Protein AF-A0A9E4MDG0-F1 (afdb_monomer_lite)

Radius of gyration: 33.13 Å; chains: 1; bounding box: 68×53×108 Å

Sequence (146 aa):
MAKIRLQDLAKRMNVPEQDLLFKFRSIGVRVEGEDSMIDTDIIKALLEGKKIAGPQREVILRDRAAPPAAPRRRPISSLRPPTGPMRPNRRRQVVHKHTIRTLTPTETKPKPPTPEEIAAKEIAAEEAARAASTPTTAPTPQSRDA

pLDDT: mean 70.69, std 11.67, range [46.62, 92.62]

Structure (mmCIF, N/CA/C/O backbone):
data_AF-A0A9E4MDG0-F1
#
_entry.id   AF-A0A9E4MDG0-F1
#
loop_
_atom_site.group_PDB
_atom_site.id
_atom_site.type_symbol
_atom_site.label_atom_id
_atom_site.label_alt_id
_atom_site.label_comp_id
_atom_site.label_asym_id
_atom_site.label_entity_id
_atom_site.label_seq_id
_atom_site.pdbx_PDB_ins_code
_atom_site.Cartn_x
_atom_site.Cartn_y
_atom_site.Cartn_z
_atom_site.occupancy
_atom_site.B_iso_or_equiv
_atom_site.auth_seq_id
_atom_site.auth_comp_id
_atom_site.auth_asym_id
_atom_site.auth_atom_id
_atom_site.pdbx_PDB_model_num
ATOM 1 N N . MET A 1 1 ? 8.940 -12.612 15.506 1.00 67.62 1 MET A N 1
ATOM 2 C CA . MET A 1 1 ? 8.244 -12.212 14.265 1.00 67.62 1 MET A CA 1
ATOM 3 C C . MET A 1 1 ? 9.302 -11.925 13.217 1.00 67.62 1 MET A C 1
ATOM 5 O O . MET A 1 1 ? 10.145 -11.069 13.457 1.00 67.62 1 MET A O 1
ATOM 9 N N . ALA A 1 2 ? 9.343 -12.701 12.134 1.00 82.94 2 ALA A N 1
ATOM 10 C CA . ALA A 1 2 ? 10.297 -12.460 11.054 1.00 82.94 2 ALA A CA 1
ATOM 11 C C . ALA A 1 2 ? 9.786 -11.309 10.175 1.00 82.94 2 ALA A C 1
ATOM 13 O O . ALA A 1 2 ? 8.594 -11.271 9.859 1.00 82.94 2 ALA A O 1
ATOM 14 N N . LYS A 1 3 ? 10.679 -10.391 9.802 1.00 87.00 3 LYS A N 1
ATOM 15 C CA . LYS A 1 3 ? 10.411 -9.273 8.891 1.00 87.00 3 LYS A CA 1
ATOM 16 C C . LYS A 1 3 ? 11.162 -9.513 7.590 1.00 87.00 3 LYS A C 1
ATOM 18 O O . LYS A 1 3 ? 12.319 -9.923 7.632 1.00 87.00 3 LYS A O 1
ATOM 23 N N . ILE A 1 4 ? 10.505 -9.294 6.459 1.00 88.88 4 ILE A N 1
ATOM 24 C CA . ILE A 1 4 ? 11.078 -9.475 5.121 1.00 88.88 4 ILE A CA 1
ATOM 25 C C . ILE A 1 4 ? 10.975 -8.139 4.387 1.00 88.88 4 ILE A C 1
ATOM 27 O O . ILE A 1 4 ? 9.977 -7.429 4.536 1.00 88.88 4 ILE A O 1
ATOM 31 N N . ARG A 1 5 ? 12.006 -7.783 3.615 1.00 90.31 5 ARG A N 1
ATOM 32 C CA . ARG A 1 5 ? 11.970 -6.596 2.755 1.00 90.31 5 ARG A CA 1
ATOM 33 C C . ARG A 1 5 ? 10.991 -6.805 1.607 1.00 90.31 5 ARG A C 1
ATOM 35 O O . ARG A 1 5 ? 10.920 -7.899 1.041 1.00 90.31 5 ARG A O 1
ATOM 42 N N . LEU A 1 6 ? 10.283 -5.749 1.222 1.00 88.50 6 LEU A N 1
ATOM 43 C CA . LEU A 1 6 ? 9.362 -5.788 0.088 1.00 88.50 6 LEU A CA 1
ATOM 44 C C . LEU A 1 6 ? 10.061 -6.223 -1.215 1.00 88.50 6 LEU A C 1
ATOM 46 O O . LEU A 1 6 ? 9.532 -7.078 -1.923 1.00 88.50 6 LEU A O 1
ATOM 50 N N . GLN A 1 7 ? 11.276 -5.729 -1.471 1.00 90.31 7 GLN A N 1
ATOM 51 C CA . GLN A 1 7 ? 12.100 -6.120 -2.624 1.00 90.31 7 GLN A CA 1
ATOM 52 C C . GLN A 1 7 ? 12.388 -7.628 -2.685 1.00 90.31 7 GLN A C 1
ATOM 54 O O . GLN A 1 7 ? 12.287 -8.247 -3.746 1.00 90.31 7 GLN A O 1
ATOM 59 N N . ASP A 1 8 ? 12.735 -8.244 -1.553 1.00 91.00 8 ASP A N 1
ATOM 60 C CA . ASP A 1 8 ? 13.047 -9.677 -1.502 1.00 91.00 8 ASP A CA 1
ATOM 61 C C . ASP A 1 8 ? 11.790 -10.519 -1.744 1.00 91.00 8 ASP A C 1
ATOM 63 O O . ASP A 1 8 ? 11.836 -11.561 -2.404 1.00 91.00 8 ASP A O 1
ATOM 67 N N . LEU A 1 9 ? 10.642 -10.041 -1.258 1.00 88.38 9 LEU A N 1
ATOM 68 C CA . LEU A 1 9 ? 9.347 -10.656 -1.521 1.00 88.38 9 LEU A CA 1
ATOM 69 C C . LEU A 1 9 ? 8.955 -10.536 -3.001 1.00 88.38 9 LEU A C 1
ATOM 71 O O . LEU A 1 9 ? 8.520 -11.525 -3.591 1.00 88.38 9 LEU A O 1
ATOM 75 N N . ALA A 1 10 ? 9.155 -9.362 -3.607 1.00 90.44 10 ALA A N 1
ATOM 76 C CA . ALA A 1 10 ? 8.900 -9.110 -5.024 1.00 90.44 10 ALA A CA 1
ATOM 77 C C . ALA A 1 10 ? 9.711 -10.064 -5.911 1.00 90.44 10 ALA A C 1
ATOM 79 O O . ALA A 1 10 ? 9.144 -10.753 -6.761 1.00 90.44 10 ALA A O 1
ATOM 80 N N . LYS A 1 11 ? 11.015 -10.201 -5.632 1.00 92.62 11 LYS A N 1
ATOM 81 C CA . LYS A 1 11 ? 11.908 -11.146 -6.322 1.00 92.62 11 LYS A CA 1
ATOM 82 C C . LYS A 1 11 ? 11.457 -12.597 -6.158 1.00 92.62 11 LYS A C 1
ATOM 84 O O . LYS A 1 11 ? 11.458 -13.348 -7.127 1.00 92.62 11 LYS A O 1
ATOM 89 N N . ARG A 1 12 ? 11.042 -13.001 -4.952 1.00 90.44 12 ARG A N 1
ATOM 90 C CA . ARG A 1 12 ? 10.628 -14.386 -4.666 1.00 90.44 12 ARG A CA 1
ATOM 91 C C . ARG A 1 12 ? 9.297 -14.764 -5.319 1.00 90.44 12 ARG A C 1
ATOM 93 O O . ARG A 1 12 ? 9.111 -15.922 -5.676 1.00 90.44 12 ARG A O 1
ATOM 100 N N . MET A 1 13 ? 8.373 -13.812 -5.442 1.00 88.56 13 MET A N 1
ATOM 101 C CA . MET A 1 13 ? 7.050 -14.032 -6.038 1.00 88.56 13 MET A CA 1
ATOM 102 C C . MET A 1 13 ? 6.997 -13.716 -7.536 1.00 88.56 13 MET A C 1
ATOM 104 O O . MET A 1 13 ? 5.997 -14.030 -8.174 1.00 88.56 13 MET A O 1
ATOM 108 N N . ASN A 1 14 ? 8.050 -13.105 -8.086 1.00 92.50 14 ASN A N 1
ATOM 109 C CA . ASN A 1 14 ? 8.101 -12.604 -9.458 1.00 92.50 14 ASN A CA 1
ATOM 110 C C . ASN A 1 14 ? 6.928 -11.653 -9.785 1.00 92.50 14 ASN A C 1
ATOM 112 O O . ASN A 1 14 ? 6.330 -11.705 -10.858 1.00 92.50 14 ASN A O 1
ATOM 116 N N . VAL A 1 15 ? 6.565 -10.814 -8.810 1.00 90.31 15 VAL A N 1
ATOM 117 C CA . VAL A 1 15 ? 5.506 -9.798 -8.905 1.00 90.31 15 VAL A CA 1
ATOM 118 C C . VAL A 1 15 ? 6.182 -8.430 -8.830 1.00 90.31 15 VAL A C 1
ATOM 120 O O . VAL A 1 15 ? 7.089 -8.270 -8.007 1.00 90.31 15 VAL A O 1
ATOM 123 N N . PRO A 1 16 ? 5.771 -7.438 -9.640 1.00 91.06 16 PRO A N 1
ATOM 124 C CA . PRO A 1 16 ? 6.357 -6.109 -9.560 1.00 91.06 16 PRO A CA 1
ATOM 125 C C . PRO A 1 16 ? 6.142 -5.506 -8.169 1.00 91.06 16 PRO A C 1
ATOM 127 O O . PRO A 1 16 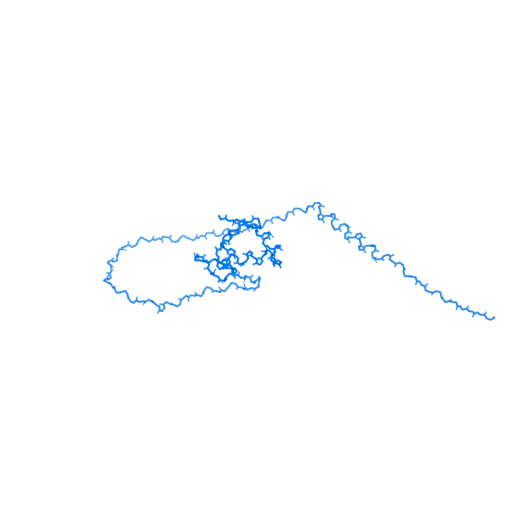? 5.097 -5.667 -7.533 1.00 91.06 16 PRO A O 1
ATOM 130 N N . GLU A 1 17 ? 7.151 -4.785 -7.696 1.00 88.94 17 GLU A N 1
ATOM 131 C CA . GLU A 1 17 ? 7.167 -4.206 -6.354 1.00 88.94 17 GLU A CA 1
ATOM 132 C C . GLU A 1 17 ? 6.000 -3.240 -6.116 1.00 88.94 17 GLU A C 1
ATOM 134 O O . GLU A 1 17 ? 5.377 -3.260 -5.051 1.00 88.94 17 GLU A O 1
ATOM 139 N N . GLN A 1 18 ? 5.634 -2.469 -7.144 1.00 88.50 18 GLN A N 1
ATOM 140 C CA . GLN A 1 18 ? 4.484 -1.569 -7.102 1.00 88.50 18 GLN A CA 1
ATOM 141 C C . GLN A 1 18 ? 3.183 -2.319 -6.792 1.00 88.50 18 GLN A C 1
ATOM 143 O O . GLN A 1 18 ? 2.416 -1.875 -5.939 1.00 88.50 18 GLN A O 1
ATOM 148 N N . ASP A 1 19 ? 2.950 -3.485 -7.399 1.00 88.62 19 ASP A N 1
ATOM 149 C CA . ASP A 1 19 ? 1.726 -4.259 -7.171 1.00 88.62 19 ASP A CA 1
ATOM 150 C C . ASP A 1 19 ? 1.639 -4.776 -5.738 1.00 88.62 19 ASP A C 1
ATOM 152 O O . ASP A 1 19 ? 0.561 -4.784 -5.136 1.00 88.62 19 ASP A O 1
ATOM 156 N N . LEU A 1 20 ? 2.767 -5.200 -5.162 1.00 87.88 20 LEU A N 1
ATOM 157 C CA . LEU A 1 20 ? 2.811 -5.593 -3.758 1.00 87.88 20 LEU A CA 1
ATOM 158 C C . LEU A 1 20 ? 2.561 -4.386 -2.850 1.00 87.88 20 LEU A C 1
ATOM 160 O O . LEU A 1 20 ? 1.753 -4.488 -1.926 1.00 87.88 20 LEU A O 1
ATOM 164 N N . LEU A 1 21 ? 3.159 -3.231 -3.148 1.00 87.25 21 LEU A N 1
ATOM 165 C CA . LEU A 1 21 ? 2.924 -1.982 -2.421 1.00 87.25 21 LEU A CA 1
ATOM 166 C C . LEU A 1 21 ? 1.432 -1.602 -2.424 1.00 87.25 21 LEU A C 1
ATOM 168 O O . LEU A 1 21 ? 0.867 -1.282 -1.374 1.00 87.25 21 LEU A O 1
ATOM 172 N N . PHE A 1 22 ? 0.767 -1.697 -3.581 1.00 85.19 22 PHE A N 1
ATOM 173 C CA . PHE A 1 22 ? -0.673 -1.468 -3.712 1.00 85.19 22 PHE A CA 1
ATOM 174 C C . PHE A 1 22 ? -1.490 -2.476 -2.901 1.00 85.19 22 PHE A C 1
ATOM 176 O O . PHE A 1 22 ? -2.390 -2.072 -2.159 1.00 85.19 22 PHE A O 1
ATOM 183 N N . LYS A 1 23 ? -1.160 -3.770 -2.973 1.00 86.12 23 LYS A N 1
ATOM 184 C CA . LYS A 1 23 ? -1.845 -4.824 -2.210 1.00 86.12 23 LYS A CA 1
ATOM 185 C C . LYS A 1 23 ? -1.717 -4.601 -0.704 1.00 86.12 23 LYS A C 1
ATOM 187 O O . LYS A 1 23 ? -2.734 -4.563 -0.012 1.00 86.12 23 LYS A O 1
ATOM 192 N N . PHE A 1 24 ? -0.514 -4.354 -0.195 1.00 86.19 24 PHE A N 1
ATOM 193 C CA . PHE A 1 24 ? -0.300 -4.077 1.226 1.00 86.19 24 PHE A CA 1
ATOM 194 C C . PHE A 1 24 ? -1.042 -2.817 1.684 1.00 86.19 24 PHE A C 1
ATOM 196 O O . PHE A 1 24 ? -1.709 -2.835 2.722 1.00 86.19 24 PHE A O 1
ATOM 203 N N . ARG A 1 25 ? -1.030 -1.751 0.877 1.00 83.75 25 ARG A N 1
ATOM 204 C CA . ARG A 1 25 ? -1.757 -0.516 1.192 1.00 83.75 25 ARG A CA 1
ATOM 205 C C . ARG A 1 25 ? -3.277 -0.705 1.173 1.00 83.75 25 ARG A C 1
ATOM 207 O O . ARG A 1 25 ? -3.946 -0.153 2.043 1.00 83.75 25 ARG A O 1
ATOM 214 N N . SER A 1 26 ? -3.806 -1.531 0.264 1.00 80.88 26 SER A N 1
ATOM 215 C CA . SER A 1 26 ? -5.238 -1.872 0.188 1.00 80.88 26 SER A CA 1
ATOM 216 C C . SER A 1 26 ? -5.734 -2.667 1.402 1.00 80.88 26 SER A C 1
ATOM 218 O O . SER A 1 26 ? -6.881 -2.526 1.820 1.00 80.88 26 SER A O 1
ATOM 220 N N . ILE A 1 27 ? -4.844 -3.447 2.018 1.00 79.12 27 ILE A N 1
ATOM 221 C CA . ILE A 1 27 ? -5.114 -4.193 3.253 1.00 79.12 27 ILE A CA 1
ATOM 222 C C . ILE A 1 27 ? -4.989 -3.284 4.491 1.00 79.12 27 ILE A C 1
ATOM 224 O O . ILE A 1 27 ? -5.481 -3.625 5.563 1.00 79.12 27 ILE A O 1
ATOM 228 N N . GLY A 1 28 ? -4.400 -2.092 4.343 1.00 74.94 28 GLY A N 1
ATOM 229 C CA . GLY A 1 28 ? -4.231 -1.106 5.414 1.00 74.94 28 GLY A CA 1
ATOM 230 C C . GLY A 1 28 ? -2.838 -1.092 6.047 1.00 74.94 28 GLY A C 1
ATOM 231 O O . GLY A 1 28 ? -2.642 -0.448 7.077 1.00 74.94 28 GLY A O 1
ATOM 232 N N . VAL A 1 29 ? -1.856 -1.760 5.439 1.00 80.69 29 VAL A N 1
ATOM 233 C CA . VAL A 1 29 ? -0.465 -1.755 5.906 1.00 80.69 29 VAL A CA 1
ATOM 234 C C . VAL A 1 29 ? 0.191 -0.429 5.521 1.00 80.69 29 VAL A C 1
ATOM 236 O O . VAL A 1 29 ? 0.080 0.036 4.383 1.00 80.69 29 VAL A O 1
ATOM 239 N N . ARG A 1 30 ? 0.874 0.209 6.478 1.00 79.12 30 ARG A N 1
ATOM 240 C CA . ARG A 1 30 ? 1.690 1.398 6.207 1.00 79.12 30 ARG A CA 1
ATOM 241 C C . ARG A 1 30 ? 3.040 0.954 5.665 1.00 79.12 30 ARG A C 1
ATOM 243 O O . ARG A 1 30 ? 3.847 0.400 6.399 1.00 79.12 30 ARG A O 1
ATOM 250 N N . VAL A 1 31 ? 3.244 1.207 4.381 1.00 79.69 31 VAL A N 1
ATOM 251 C CA . VAL A 1 31 ? 4.470 0.889 3.657 1.00 79.69 31 VAL A CA 1
ATOM 252 C C . VAL A 1 31 ? 5.101 2.218 3.249 1.00 79.69 31 VAL A C 1
ATOM 254 O O . VAL A 1 31 ? 4.548 2.936 2.415 1.00 79.69 31 VAL A O 1
ATOM 257 N N . GLU A 1 32 ? 6.194 2.592 3.910 1.00 76.94 32 GLU A N 1
ATOM 258 C CA . GLU A 1 32 ? 6.960 3.807 3.612 1.00 76.94 32 GLU A CA 1
ATOM 259 C C . GLU A 1 32 ? 8.138 3.427 2.706 1.00 76.94 32 GLU A C 1
ATOM 261 O O . GLU A 1 32 ? 9.245 3.186 3.172 1.00 76.94 32 GLU A O 1
A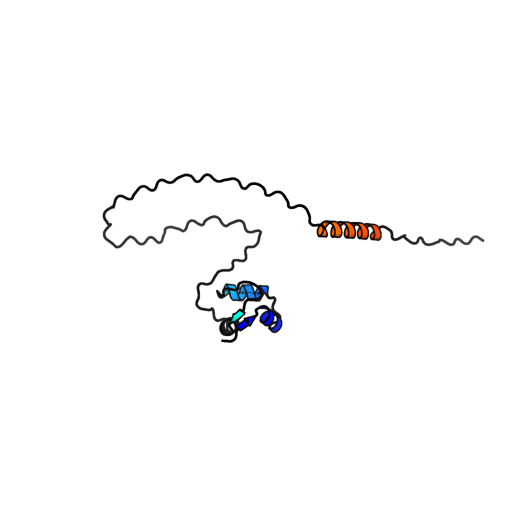TOM 266 N N . GLY A 1 33 ? 7.865 3.310 1.404 1.00 74.88 33 GLY A N 1
ATOM 267 C CA . GLY A 1 33 ? 8.881 3.045 0.380 1.00 74.88 33 GLY A CA 1
ATOM 268 C C . GLY A 1 33 ? 9.244 1.570 0.158 1.00 74.88 33 GLY A C 1
ATOM 269 O O . GLY A 1 33 ? 8.673 0.654 0.755 1.00 74.88 33 GLY A O 1
ATOM 270 N N . GLU A 1 34 ? 10.192 1.376 -0.756 1.00 69.69 34 GLU A N 1
ATOM 271 C CA . GLU A 1 34 ? 10.641 0.087 -1.312 1.00 69.69 34 GLU A CA 1
ATOM 272 C C . GLU A 1 34 ? 11.440 -0.758 -0.295 1.00 69.69 34 GLU A C 1
ATOM 274 O O . GLU A 1 34 ? 11.309 -1.978 -0.222 1.00 69.69 34 GLU A O 1
ATOM 279 N N . ASP A 1 35 ? 12.171 -0.112 0.618 1.00 75.44 35 ASP A N 1
ATOM 280 C CA . ASP A 1 35 ? 12.967 -0.789 1.661 1.00 75.44 35 ASP A CA 1
ATOM 281 C C . ASP A 1 35 ? 12.182 -1.118 2.942 1.00 75.44 35 ASP A C 1
ATOM 283 O O . ASP A 1 35 ? 12.743 -1.435 3.998 1.00 75.44 35 ASP A O 1
ATOM 287 N N . SER A 1 36 ? 10.859 -1.035 2.878 1.00 82.62 36 SER A N 1
ATOM 288 C CA . SER A 1 36 ? 9.997 -1.289 4.024 1.00 82.62 36 SER A CA 1
ATOM 289 C C . SER A 1 36 ? 10.061 -2.753 4.481 1.00 82.62 36 SER A C 1
ATOM 291 O O . SER A 1 36 ? 9.968 -3.709 3.705 1.00 82.62 36 SER A O 1
ATOM 293 N N . MET A 1 37 ? 10.219 -2.926 5.794 1.00 84.62 37 MET A N 1
ATOM 294 C CA . MET A 1 37 ? 10.237 -4.230 6.453 1.00 84.62 37 MET A CA 1
ATOM 295 C C . MET A 1 37 ? 8.811 -4.648 6.805 1.00 84.62 37 MET A C 1
ATOM 297 O O . MET A 1 37 ? 8.176 -4.028 7.660 1.00 84.62 37 MET A O 1
ATOM 301 N N . ILE A 1 38 ? 8.321 -5.710 6.167 1.00 84.94 38 ILE A N 1
ATOM 302 C CA . ILE A 1 38 ? 6.958 -6.215 6.349 1.00 84.94 38 ILE A CA 1
ATOM 303 C C . ILE A 1 38 ? 6.985 -7.464 7.228 1.00 84.94 38 ILE A C 1
ATOM 305 O O . ILE A 1 38 ? 7.787 -8.377 7.020 1.00 84.94 38 ILE A O 1
A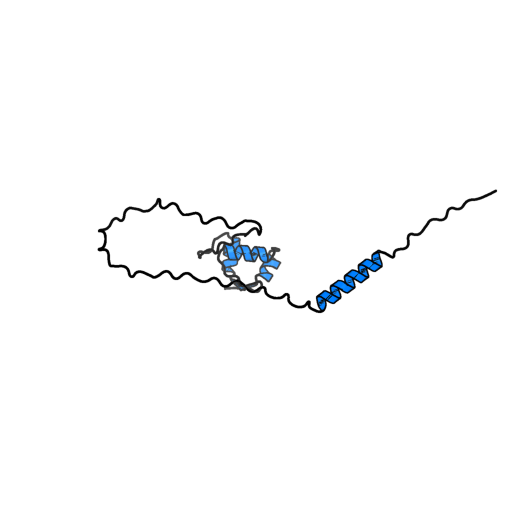TOM 309 N N . ASP A 1 39 ? 6.093 -7.508 8.217 1.00 87.12 39 ASP A N 1
ATOM 310 C CA . ASP A 1 39 ? 5.942 -8.667 9.092 1.00 87.12 39 ASP A CA 1
ATOM 311 C C . ASP A 1 39 ? 5.403 -9.883 8.325 1.00 87.12 39 ASP A C 1
ATOM 313 O O . ASP A 1 39 ? 4.475 -9.802 7.519 1.00 87.12 39 ASP A O 1
ATOM 317 N N . THR A 1 40 ? 5.953 -11.054 8.627 1.00 86.31 40 THR A N 1
ATOM 318 C CA . THR A 1 40 ? 5.546 -12.324 8.003 1.00 86.31 40 THR A CA 1
ATOM 319 C C . THR A 1 40 ? 4.078 -12.687 8.223 1.00 86.31 40 THR A C 1
ATOM 321 O O . THR A 1 40 ? 3.484 -13.328 7.359 1.00 86.31 40 THR A O 1
ATOM 324 N N . ASP A 1 41 ? 3.459 -12.245 9.316 1.00 84.31 41 ASP A N 1
ATOM 325 C CA . ASP A 1 41 ? 2.036 -12.496 9.584 1.00 84.31 41 ASP A CA 1
ATOM 326 C C . ASP A 1 41 ? 1.122 -11.701 8.636 1.00 84.31 41 ASP A C 1
ATOM 328 O O . ASP A 1 41 ? 0.087 -12.199 8.195 1.00 84.31 41 ASP A O 1
ATOM 332 N N . ILE A 1 42 ? 1.552 -10.501 8.236 1.00 81.06 42 ILE A N 1
ATOM 333 C CA . ILE A 1 42 ? 0.874 -9.669 7.233 1.00 81.06 42 ILE A CA 1
ATOM 334 C C . ILE A 1 42 ? 0.967 -10.329 5.854 1.00 81.06 42 ILE A C 1
ATOM 336 O O . ILE A 1 42 ? -0.011 -10.363 5.109 1.00 81.06 42 ILE A O 1
ATOM 340 N N . ILE A 1 43 ? 2.136 -10.885 5.523 1.00 82.75 43 ILE A N 1
ATOM 341 C CA . ILE A 1 43 ? 2.362 -11.606 4.263 1.00 82.75 43 ILE A CA 1
ATOM 342 C C . ILE A 1 43 ? 1.463 -12.848 4.191 1.00 82.75 43 ILE A C 1
ATOM 344 O O . ILE A 1 43 ? 0.837 -13.097 3.162 1.00 82.75 43 ILE A O 1
ATOM 348 N N . LYS A 1 44 ? 1.338 -13.600 5.292 1.00 84.44 44 LYS A N 1
ATOM 349 C CA . LYS A 1 44 ? 0.410 -14.738 5.379 1.00 84.44 44 LYS A CA 1
ATOM 350 C C . LYS A 1 44 ? -1.041 -14.298 5.222 1.00 84.44 44 LYS A C 1
ATOM 352 O O . LYS A 1 44 ? -1.767 -14.903 4.444 1.00 84.44 44 LYS A O 1
ATOM 357 N N . ALA A 1 45 ? -1.449 -13.216 5.885 1.00 79.94 45 ALA A N 1
ATOM 358 C CA . ALA A 1 45 ? -2.801 -12.679 5.749 1.00 79.94 45 ALA A CA 1
ATOM 359 C C . ALA A 1 45 ? -3.121 -12.270 4.298 1.00 79.94 45 ALA A C 1
ATOM 361 O O . ALA A 1 45 ? -4.207 -12.575 3.808 1.00 79.94 45 ALA A O 1
ATOM 362 N N . LEU A 1 46 ? -2.162 -11.659 3.587 1.00 80.56 46 LEU A N 1
ATOM 363 C CA . LEU A 1 46 ? -2.278 -11.350 2.157 1.00 80.56 46 LEU A CA 1
ATOM 364 C C . LEU A 1 46 ? -2.473 -12.622 1.316 1.00 80.56 46 LEU A C 1
ATOM 366 O O . LEU A 1 46 ? -3.372 -12.659 0.479 1.00 80.56 46 LEU A O 1
ATOM 370 N N . LEU A 1 47 ? -1.649 -13.651 1.538 1.00 79.44 47 LEU A N 1
ATOM 371 C CA . LEU A 1 47 ? -1.722 -14.924 0.809 1.00 79.44 47 LEU A CA 1
ATOM 372 C C . LEU A 1 47 ? -3.033 -15.677 1.075 1.00 79.44 47 LEU A C 1
ATOM 374 O O . LEU A 1 47 ? -3.611 -16.252 0.160 1.00 79.44 47 LEU A O 1
ATOM 378 N N . GLU A 1 48 ? -3.527 -15.637 2.311 1.00 83.69 48 GLU A N 1
ATOM 379 C CA . GLU A 1 48 ? -4.796 -16.248 2.721 1.00 83.69 48 GLU A CA 1
ATOM 380 C C . GLU A 1 48 ? -6.026 -15.416 2.309 1.00 83.69 48 GLU A C 1
ATOM 382 O O . GLU A 1 48 ? -7.160 -15.829 2.552 1.00 83.69 48 GLU A O 1
ATOM 387 N N . GLY A 1 49 ? -5.833 -14.223 1.732 1.00 72.06 49 GLY A N 1
ATOM 388 C CA . GLY A 1 49 ? -6.914 -13.291 1.395 1.00 72.06 49 GLY A CA 1
ATOM 389 C C . GLY A 1 49 ? -7.623 -12.689 2.616 1.00 72.06 49 GLY A C 1
ATOM 390 O O . GLY A 1 49 ? -8.679 -12.062 2.485 1.00 72.06 49 GLY A O 1
ATOM 391 N N . LYS A 1 50 ? -7.060 -12.856 3.817 1.00 75.69 50 LYS A N 1
ATOM 392 C CA . LYS A 1 50 ? -7.610 -12.315 5.060 1.00 75.69 50 LYS A CA 1
ATOM 393 C C . LYS A 1 50 ? -7.295 -10.829 5.150 1.00 75.69 50 LYS A C 1
ATOM 395 O O . LYS A 1 50 ? -6.144 -10.406 5.233 1.00 75.69 50 LYS A O 1
ATOM 400 N N . LYS A 1 51 ? -8.349 -10.016 5.173 1.00 66.31 51 LYS A N 1
ATOM 401 C CA . LYS A 1 51 ? -8.231 -8.576 5.404 1.00 66.31 51 LYS A CA 1
ATOM 402 C C . LYS A 1 51 ? -7.796 -8.339 6.848 1.00 66.31 51 LYS A C 1
ATOM 404 O O . LYS A 1 51 ? -8.465 -8.786 7.777 1.00 66.31 51 LYS A O 1
ATOM 409 N N . ILE A 1 52 ? -6.690 -7.627 7.030 1.00 67.56 52 ILE A N 1
ATOM 410 C CA . ILE A 1 52 ? -6.221 -7.228 8.356 1.00 67.56 52 ILE A CA 1
ATOM 411 C C . ILE A 1 52 ? -7.253 -6.257 8.935 1.00 67.56 52 ILE A C 1
ATOM 413 O O . ILE A 1 52 ? -7.675 -5.307 8.272 1.00 67.56 52 ILE A O 1
ATOM 417 N N . ALA A 1 53 ? -7.702 -6.532 10.158 1.00 58.44 53 ALA A N 1
ATOM 418 C CA . ALA A 1 53 ? -8.642 -5.682 10.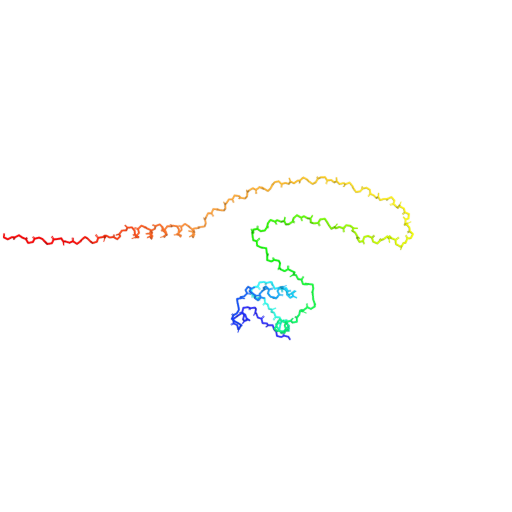871 1.00 58.44 53 ALA A CA 1
ATOM 419 C C . ALA A 1 53 ? -7.953 -4.354 11.226 1.00 58.44 53 ALA A C 1
ATOM 421 O O . ALA A 1 53 ? -7.259 -4.238 12.230 1.00 58.44 53 ALA A O 1
ATOM 422 N N . GLY A 1 54 ? -8.106 -3.353 10.365 1.00 64.50 54 GLY A N 1
ATOM 423 C CA . GLY A 1 54 ? -7.572 -2.009 10.548 1.00 64.50 54 GLY A CA 1
ATOM 424 C C . GLY A 1 54 ? -8.281 -1.012 9.630 1.00 64.50 54 GLY A C 1
ATOM 425 O O . GLY A 1 54 ? -8.974 -1.428 8.698 1.00 64.50 54 GLY A O 1
ATOM 426 N N . PRO A 1 55 ? -8.155 0.304 9.882 1.00 60.19 55 PRO A N 1
ATOM 427 C CA . PRO A 1 55 ? -8.741 1.323 9.021 1.00 60.19 55 PRO A CA 1
ATOM 428 C C . PRO A 1 55 ? -8.098 1.240 7.630 1.00 60.19 55 PRO A C 1
ATOM 430 O O . PRO A 1 55 ? -6.971 1.693 7.420 1.00 60.19 55 PRO A O 1
ATOM 433 N N . GLN A 1 56 ? -8.813 0.620 6.691 1.00 61.09 56 GLN A N 1
ATOM 434 C CA . GLN A 1 56 ? -8.379 0.445 5.309 1.00 61.09 56 GLN A CA 1
ATOM 435 C C . GLN A 1 56 ? -8.193 1.824 4.679 1.00 61.09 56 GLN A C 1
ATOM 437 O O . GLN A 1 56 ? -9.113 2.640 4.636 1.00 61.09 56 GLN A O 1
ATOM 442 N N . ARG A 1 57 ? -6.977 2.110 4.211 1.00 63.38 57 ARG A N 1
ATOM 443 C CA . ARG A 1 57 ? -6.728 3.292 3.391 1.00 63.38 57 ARG A CA 1
ATOM 444 C C . ARG A 1 57 ? -7.111 2.928 1.967 1.00 63.38 57 ARG A C 1
ATOM 446 O O . ARG A 1 57 ? -6.368 2.220 1.296 1.00 63.38 57 ARG A O 1
ATOM 453 N N . GLU A 1 58 ? -8.267 3.403 1.526 1.00 62.09 58 GLU A N 1
ATOM 454 C CA . GLU A 1 58 ? -8.698 3.248 0.140 1.00 62.09 58 GLU A CA 1
ATOM 455 C C . GLU A 1 58 ? -7.667 3.905 -0.787 1.00 62.09 58 GLU A C 1
ATOM 457 O O . GLU A 1 58 ? -7.404 5.109 -0.716 1.00 62.09 58 GLU A O 1
ATOM 462 N N . VAL A 1 59 ? -7.042 3.095 -1.640 1.00 61.16 59 VAL A N 1
ATOM 463 C CA . VAL A 1 59 ? -6.203 3.585 -2.728 1.00 61.16 59 VAL A CA 1
ATOM 464 C C . VAL A 1 59 ? -7.102 3.711 -3.947 1.00 61.16 59 VAL A C 1
ATOM 466 O O . VAL A 1 59 ? -7.389 2.732 -4.626 1.00 61.16 59 VAL A O 1
ATOM 469 N N . ILE A 1 60 ? -7.599 4.921 -4.185 1.00 64.88 60 ILE A N 1
ATOM 470 C CA . ILE A 1 60 ? -8.357 5.235 -5.396 1.00 64.88 60 ILE A CA 1
ATOM 471 C C . ILE A 1 60 ? -7.338 5.408 -6.523 1.00 64.88 60 ILE A C 1
ATOM 473 O O . ILE A 1 60 ? -6.525 6.336 -6.470 1.00 64.88 60 ILE A O 1
ATOM 477 N N . LEU A 1 61 ? -7.386 4.538 -7.537 1.00 61.56 61 LEU A N 1
ATOM 478 C CA . LEU A 1 61 ? -6.729 4.789 -8.820 1.00 61.56 61 LEU A CA 1
ATOM 479 C C . LEU A 1 61 ? -7.347 6.067 -9.397 1.00 61.56 61 LEU A C 1
ATOM 481 O O . LEU A 1 61 ? -8.479 6.072 -9.875 1.00 61.56 61 LEU A O 1
ATOM 485 N N . ARG A 1 62 ? -6.648 7.196 -9.251 1.00 59.78 62 ARG A N 1
ATOM 486 C CA . ARG A 1 62 ? -7.025 8.429 -9.938 1.00 59.78 62 ARG A CA 1
ATOM 487 C C . ARG A 1 62 ? -6.489 8.327 -11.351 1.00 59.78 62 ARG A C 1
ATOM 489 O O . ARG A 1 62 ? -5.333 8.668 -11.592 1.00 59.78 62 ARG A O 1
ATOM 496 N N . ASP A 1 63 ? -7.342 7.901 -12.270 1.00 64.50 63 ASP A N 1
ATOM 497 C CA . ASP A 1 63 ? -7.098 8.143 -13.683 1.00 64.50 63 ASP A CA 1
ATOM 498 C C . ASP A 1 63 ? -6.886 9.648 -13.857 1.00 64.50 63 ASP A C 1
ATOM 500 O O . ASP A 1 63 ? -7.730 10.463 -13.470 1.00 64.50 63 ASP A O 1
ATOM 504 N N . ARG A 1 64 ? -5.735 10.040 -14.413 1.00 56.50 64 ARG A N 1
ATOM 505 C CA . ARG A 1 64 ? -5.308 11.443 -14.585 1.00 56.50 64 ARG A CA 1
ATOM 506 C C . ARG A 1 64 ? -6.221 12.253 -15.534 1.00 56.50 64 ARG A C 1
ATOM 508 O O . ARG A 1 64 ? -5.879 13.370 -15.901 1.00 56.50 64 ARG A O 1
ATOM 515 N N . ALA A 1 65 ? -7.374 11.712 -15.922 1.00 54.72 65 ALA A N 1
ATOM 516 C CA . ALA A 1 65 ? -8.352 12.317 -16.819 1.00 54.72 65 ALA A CA 1
ATOM 517 C C . ALA A 1 65 ? -9.767 12.442 -16.218 1.00 54.72 65 ALA A C 1
ATOM 519 O O . ALA A 1 65 ? -10.652 12.972 -16.883 1.00 54.72 65 ALA A O 1
ATOM 520 N N . ALA A 1 66 ? -10.014 11.988 -14.983 1.00 56.06 66 ALA A N 1
ATOM 521 C CA . ALA A 1 66 ? -11.336 12.134 -14.377 1.00 56.06 66 ALA A CA 1
ATOM 522 C C . ALA A 1 66 ? -11.480 13.529 -13.727 1.00 56.06 66 ALA A C 1
ATOM 524 O O . ALA A 1 66 ? -10.792 13.806 -12.737 1.00 56.06 66 ALA A O 1
ATOM 525 N N . PRO A 1 67 ? -12.355 14.422 -14.237 1.00 62.44 67 PRO A N 1
ATOM 526 C CA . PRO A 1 67 ? -12.626 15.693 -13.575 1.00 62.44 67 PRO A CA 1
ATOM 527 C C . PRO A 1 67 ? -13.188 15.435 -12.166 1.00 62.44 67 PRO A C 1
ATOM 529 O O . PRO A 1 67 ? -13.879 14.434 -11.952 1.00 62.44 67 PRO A O 1
ATOM 532 N N . PRO A 1 68 ? -12.897 16.307 -11.181 1.00 64.62 68 PRO A N 1
ATOM 533 C CA . PRO A 1 68 ? -13.352 16.109 -9.813 1.00 64.62 68 PRO A CA 1
ATOM 534 C C . PRO A 1 68 ? -14.878 16.015 -9.797 1.00 64.62 68 PRO A C 1
ATOM 536 O O . PRO A 1 68 ? -15.575 16.966 -10.154 1.00 64.62 68 PRO A O 1
ATOM 539 N N . ALA A 1 69 ? -15.397 14.853 -9.394 1.00 64.44 69 ALA A N 1
ATOM 540 C CA . ALA A 1 69 ? -16.826 14.651 -9.228 1.00 64.44 69 ALA A CA 1
ATOM 541 C C . ALA A 1 69 ? -17.370 15.734 -8.286 1.00 64.44 69 ALA A C 1
ATOM 543 O O . ALA A 1 69 ? -16.904 15.878 -7.152 1.00 64.44 69 ALA A O 1
ATOM 544 N N . ALA A 1 70 ? -18.336 16.510 -8.784 1.00 69.62 70 ALA A N 1
ATOM 545 C CA . ALA A 1 70 ? -18.987 17.579 -8.041 1.00 69.62 70 ALA A CA 1
ATOM 546 C C . ALA A 1 70 ? -19.448 17.085 -6.655 1.00 69.62 70 ALA A C 1
ATOM 548 O O . ALA A 1 70 ? -19.856 15.923 -6.523 1.00 69.62 70 ALA A O 1
ATOM 549 N N . PRO A 1 71 ? -19.415 17.937 -5.612 1.00 62.47 71 PRO A N 1
ATOM 550 C CA . PRO A 1 71 ? -19.814 17.533 -4.272 1.00 62.47 71 PRO A CA 1
ATOM 551 C C . PRO A 1 71 ? -21.277 17.080 -4.289 1.00 62.47 71 PRO A C 1
ATOM 553 O O . PRO A 1 71 ? -22.202 17.888 -4.369 1.00 62.47 71 PRO A O 1
ATOM 556 N N . ARG A 1 72 ? -21.498 15.763 -4.208 1.00 65.38 72 ARG A N 1
ATOM 557 C CA . ARG A 1 72 ? -22.833 15.187 -4.041 1.00 65.38 72 ARG A CA 1
ATOM 558 C C . ARG A 1 72 ? -23.366 15.633 -2.684 1.00 65.38 72 ARG A C 1
ATOM 560 O O . ARG A 1 72 ? -22.957 15.130 -1.637 1.00 65.38 72 ARG A O 1
ATOM 567 N N . ARG A 1 73 ? -24.278 16.604 -2.707 1.00 64.19 73 ARG A N 1
ATOM 568 C CA . ARG A 1 73 ? -25.056 17.030 -1.543 1.00 64.19 73 ARG A CA 1
ATOM 569 C C . ARG A 1 73 ? -25.850 15.811 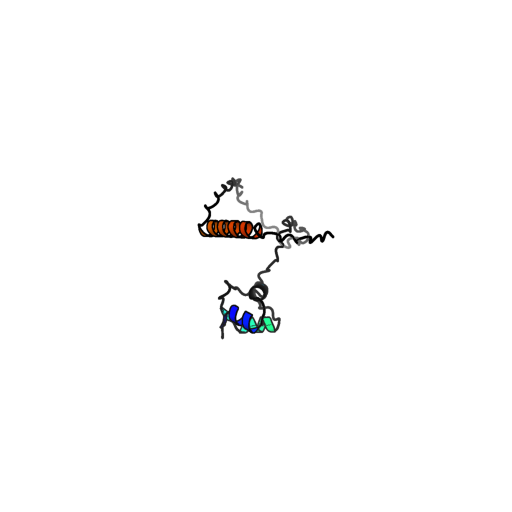-1.068 1.00 64.19 73 ARG A C 1
ATOM 571 O O . ARG A 1 73 ? -26.747 15.351 -1.768 1.00 64.19 73 ARG A O 1
ATOM 578 N N . ARG A 1 74 ? -25.460 15.235 0.074 1.00 66.25 74 ARG A N 1
ATOM 579 C CA . ARG A 1 74 ? -26.150 14.070 0.649 1.00 66.25 74 ARG A CA 1
ATOM 580 C C . ARG A 1 74 ? -27.634 14.423 0.841 1.00 66.25 74 ARG 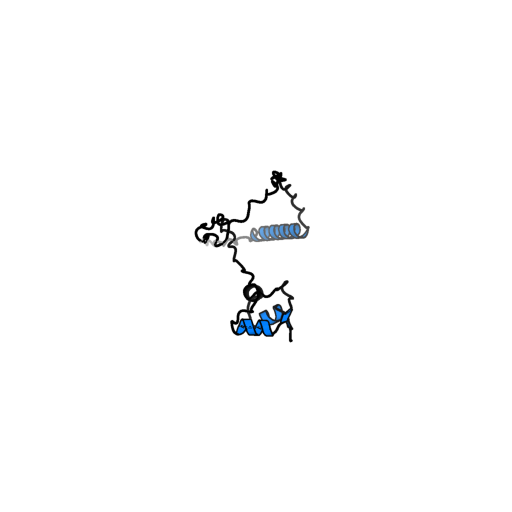A C 1
ATOM 582 O O . ARG A 1 74 ? -27.904 15.502 1.379 1.00 66.25 74 ARG A O 1
ATOM 589 N N . PRO A 1 75 ? -28.585 13.571 0.422 1.00 61.03 75 PRO A N 1
ATOM 590 C CA . PRO A 1 75 ? -29.989 13.804 0.716 1.00 61.03 75 PRO A CA 1
ATOM 591 C C . PRO A 1 75 ? -30.175 13.786 2.235 1.00 61.03 75 PRO A C 1
ATOM 593 O O . PRO A 1 75 ? -29.714 12.883 2.929 1.00 61.03 75 PRO A O 1
ATOM 596 N N . ILE A 1 76 ? -30.835 14.816 2.756 1.00 64.19 76 ILE A N 1
ATOM 597 C CA . ILE A 1 76 ? -31.054 15.062 4.190 1.00 64.19 76 ILE A CA 1
ATOM 598 C C . ILE A 1 76 ? -32.158 14.116 4.746 1.00 64.19 76 ILE A C 1
ATOM 600 O O . ILE A 1 76 ? -32.754 14.355 5.791 1.00 64.19 76 ILE A O 1
ATOM 604 N N . SER A 1 77 ? -32.460 13.016 4.049 1.00 60.12 77 SER A N 1
ATOM 605 C CA . SER A 1 77 ? -33.674 12.211 4.239 1.00 60.12 77 SER A CA 1
ATOM 606 C C . SER A 1 77 ? -33.627 11.204 5.392 1.00 60.12 77 SER A C 1
ATOM 608 O O . SER A 1 77 ? -34.570 10.438 5.547 1.00 60.12 77 SER A O 1
ATOM 610 N N . SER A 1 78 ? -32.578 11.179 6.216 1.00 62.12 78 SER A N 1
ATOM 611 C CA . SER A 1 78 ? -32.512 10.287 7.388 1.00 62.12 78 SER A CA 1
ATOM 612 C C . SER A 1 78 ? -32.483 11.032 8.724 1.00 62.12 78 SER A C 1
ATOM 614 O O . SER A 1 78 ? -32.035 10.480 9.730 1.00 62.12 78 SER A O 1
ATOM 616 N N . LEU A 1 79 ? -32.944 12.287 8.763 1.00 63.12 79 LEU A N 1
ATOM 617 C CA . LEU A 1 79 ? -33.168 12.993 10.024 1.00 63.12 79 LEU A CA 1
ATOM 618 C C . LEU A 1 79 ? -34.364 12.365 10.746 1.00 63.12 79 LEU A C 1
ATOM 620 O O . LEU A 1 79 ? -35.510 12.775 10.578 1.00 63.12 79 LEU A O 1
ATOM 624 N N . ARG A 1 80 ? -34.076 11.350 11.563 1.00 68.06 80 ARG A N 1
ATOM 625 C CA . ARG A 1 80 ? -34.979 10.870 12.609 1.00 68.06 80 ARG A CA 1
ATOM 626 C C . ARG A 1 80 ? -35.451 12.090 13.418 1.00 68.06 80 ARG A C 1
ATOM 628 O O . ARG A 1 80 ? -34.593 12.881 13.823 1.00 68.06 80 ARG A O 1
ATOM 635 N N . PRO A 1 81 ? -36.762 12.274 13.657 1.00 68.94 81 PRO A N 1
ATOM 636 C CA . PRO A 1 81 ? -37.220 13.357 14.514 1.00 68.94 81 PRO A CA 1
ATOM 637 C C . PRO A 1 81 ? -36.553 13.207 15.889 1.00 68.94 81 PRO A C 1
ATOM 639 O O . PRO A 1 81 ? -36.414 12.078 16.374 1.00 68.94 81 PRO A O 1
ATOM 642 N N . PRO A 1 82 ? -36.074 14.302 16.503 1.00 69.44 82 PRO A N 1
ATOM 643 C CA . PRO A 1 82 ? -35.404 14.226 17.789 1.00 69.44 82 PRO A CA 1
ATOM 644 C C . PRO A 1 82 ? -36.397 13.725 18.841 1.00 69.44 82 PRO A C 1
ATOM 646 O O . PRO A 1 82 ? -37.276 14.452 19.291 1.00 69.44 82 PRO A O 1
ATOM 649 N N . THR A 1 83 ? -36.259 12.462 19.238 1.00 68.12 83 THR A N 1
ATOM 650 C CA . THR A 1 83 ? -36.952 11.877 20.389 1.00 68.12 83 THR A CA 1
ATOM 651 C C . THR A 1 83 ? -36.288 12.393 21.661 1.00 68.12 83 THR A C 1
ATOM 653 O O . THR A 1 83 ? -35.422 11.737 22.236 1.00 68.12 83 THR A O 1
ATOM 656 N N . GLY A 1 84 ? -36.619 13.619 22.055 1.00 78.12 84 GLY A N 1
ATOM 657 C CA . GLY A 1 84 ? -36.157 14.226 23.299 1.00 78.12 84 GLY A CA 1
ATOM 658 C C . GLY A 1 84 ? -36.741 15.627 23.483 1.00 78.12 84 GLY A C 1
ATOM 659 O O . GLY A 1 84 ? -36.985 16.309 22.485 1.00 78.12 84 GLY A O 1
ATOM 660 N N . PRO A 1 85 ? -36.976 16.080 24.728 1.00 76.38 85 PRO A N 1
ATOM 661 C CA . PRO A 1 85 ? -37.480 17.424 24.973 1.00 76.38 85 PRO A CA 1
ATOM 662 C C . PRO A 1 85 ? -36.499 18.451 24.400 1.00 76.38 85 PRO A C 1
ATOM 664 O O . PRO A 1 85 ? -35.284 18.373 24.616 1.00 76.38 85 PRO A O 1
ATOM 667 N N . MET A 1 86 ? -37.038 19.395 23.630 1.00 73.19 86 MET A N 1
ATOM 668 C CA . MET A 1 86 ? -36.272 20.438 22.960 1.00 73.19 86 MET A CA 1
ATOM 669 C C . MET A 1 86 ? -35.506 21.242 24.016 1.00 73.19 86 MET A C 1
ATOM 671 O O . MET A 1 86 ? -36.103 21.930 24.842 1.00 73.19 86 MET A O 1
ATOM 675 N N . ARG A 1 87 ? -34.174 21.106 24.037 1.00 73.62 87 ARG A N 1
ATOM 676 C CA . ARG A 1 87 ? -33.339 21.817 25.013 1.00 73.62 87 ARG A CA 1
ATOM 677 C C . ARG A 1 87 ? -33.552 23.331 24.859 1.00 73.62 87 ARG A C 1
ATOM 679 O O . ARG A 1 87 ? -33.625 23.802 23.721 1.00 73.62 87 ARG A O 1
ATOM 686 N N . PRO A 1 88 ? -33.610 24.099 25.963 1.00 74.62 88 PRO A N 1
ATOM 687 C CA . PRO A 1 88 ? -33.773 25.544 25.897 1.00 74.62 88 PRO A CA 1
ATOM 688 C C . PRO A 1 88 ? -32.659 26.169 25.053 1.00 74.62 88 PRO A C 1
ATOM 690 O O . PRO A 1 88 ? -31.482 25.813 25.171 1.00 74.62 88 PRO A O 1
ATOM 693 N N . ASN A 1 89 ? -33.058 27.080 24.164 1.00 73.19 89 ASN A N 1
ATOM 694 C CA . ASN A 1 89 ? -32.194 27.710 23.174 1.00 73.19 89 ASN A CA 1
ATOM 695 C C . ASN A 1 89 ? -31.158 28.611 23.865 1.00 73.19 89 ASN A C 1
ATOM 697 O O . ASN A 1 89 ? -31.393 29.792 24.116 1.00 73.19 89 ASN A O 1
ATOM 701 N N . ARG A 1 90 ? -30.001 28.044 24.218 1.00 72.88 90 ARG A N 1
ATOM 702 C CA . ARG A 1 90 ? -28.879 28.809 24.763 1.00 72.88 90 ARG A CA 1
ATOM 703 C C . ARG A 1 90 ? -28.343 29.710 23.650 1.00 72.88 90 ARG A C 1
ATOM 705 O O . ARG A 1 90 ? -27.905 29.195 22.622 1.00 72.88 90 ARG A O 1
ATOM 712 N N . ARG A 1 91 ? -28.370 31.036 23.862 1.00 73.25 91 ARG A N 1
ATOM 713 C CA . ARG A 1 91 ? -27.808 32.049 22.946 1.00 73.25 91 ARG A CA 1
ATOM 714 C C . ARG A 1 91 ? -26.436 31.586 22.450 1.00 73.25 91 ARG A C 1
ATOM 716 O O . ARG A 1 91 ? -25.472 31.558 23.214 1.00 73.25 91 ARG A O 1
ATOM 723 N N . ARG A 1 92 ? -26.357 31.188 21.180 1.00 72.75 92 ARG A N 1
ATOM 724 C CA . ARG A 1 92 ? -25.085 30.852 20.539 1.00 72.75 92 ARG A CA 1
ATOM 725 C C . ARG A 1 92 ? -24.311 32.142 20.296 1.00 72.75 92 ARG A C 1
ATOM 727 O O . ARG A 1 92 ? -24.880 33.115 19.807 1.00 72.75 92 ARG A O 1
ATOM 734 N N . GLN A 1 93 ? -23.020 32.138 20.621 1.00 72.38 93 GLN A N 1
ATOM 735 C CA . GLN A 1 93 ? -22.111 33.194 20.187 1.00 72.38 93 GLN A CA 1
ATOM 736 C C . GLN A 1 93 ? -22.082 33.231 18.655 1.00 72.38 93 GLN A C 1
ATOM 738 O O . GLN A 1 93 ? -21.894 32.206 17.996 1.00 72.38 93 GLN A O 1
ATOM 743 N N . VAL A 1 94 ? -22.304 34.421 18.100 1.00 73.62 94 VAL A N 1
ATOM 744 C CA . VAL A 1 94 ? -22.253 34.676 16.661 1.00 73.62 94 VAL A CA 1
ATOM 745 C C . VAL A 1 94 ? -20.791 34.638 16.232 1.00 73.62 94 VAL A C 1
ATOM 747 O O . VAL A 1 94 ? -20.041 35.586 16.454 1.00 73.62 94 VAL A O 1
ATOM 750 N N . VAL A 1 95 ? -20.378 33.524 15.630 1.00 74.69 95 VAL A N 1
ATOM 751 C CA . VAL A 1 95 ? -19.057 33.410 15.008 1.00 74.69 95 VAL A CA 1
ATOM 752 C C . VAL A 1 95 ? -19.051 34.298 13.765 1.00 74.69 95 VAL A C 1
ATOM 754 O O . VAL A 1 95 ? -19.740 34.008 12.784 1.00 74.69 95 VAL A O 1
ATOM 757 N N . HIS A 1 96 ? -18.298 35.397 13.824 1.00 71.69 96 HIS A N 1
ATOM 758 C CA . HIS A 1 96 ? -18.071 36.262 12.673 1.00 71.69 96 HIS A CA 1
ATOM 759 C C . HIS A 1 96 ? -17.292 35.491 11.608 1.00 71.69 96 HIS A C 1
ATOM 761 O O . HIS A 1 96 ? -16.199 34.985 11.852 1.00 71.69 96 HIS A O 1
ATOM 767 N N . LYS A 1 97 ? -17.877 35.382 10.417 1.00 75.81 97 LYS A N 1
ATOM 768 C CA . LYS A 1 97 ? -17.234 34.762 9.260 1.00 75.81 97 LYS A CA 1
ATOM 769 C C . LYS A 1 97 ? -16.396 35.825 8.563 1.00 75.81 97 LYS A C 1
ATOM 771 O O . LYS A 1 97 ? -16.952 36.723 7.939 1.00 75.81 97 LYS A O 1
ATOM 776 N N . HIS A 1 98 ? -15.077 35.742 8.678 1.00 75.12 98 HIS A N 1
ATOM 777 C CA . HIS A 1 98 ? -14.174 36.601 7.914 1.00 75.12 98 HIS A CA 1
ATOM 778 C C . HIS A 1 98 ? -13.941 35.995 6.526 1.00 75.12 98 HIS A C 1
ATOM 780 O O . HIS A 1 98 ? -13.781 34.781 6.388 1.00 75.12 98 HIS A O 1
ATOM 786 N N . THR A 1 99 ? -13.913 36.833 5.492 1.00 75.31 99 THR A N 1
ATOM 787 C CA . THR A 1 99 ? -13.564 36.427 4.126 1.00 75.31 99 THR A CA 1
ATOM 788 C C . THR A 1 99 ? -12.053 36.245 4.011 1.00 75.31 99 THR A C 1
ATOM 790 O O . THR A 1 99 ? -11.295 37.196 4.207 1.00 75.31 99 THR A O 1
ATOM 793 N N . ILE A 1 100 ? -11.615 35.027 3.693 1.00 73.69 100 ILE A N 1
ATOM 794 C CA . ILE A 1 100 ? -10.202 34.694 3.494 1.00 73.69 100 ILE A CA 1
ATOM 795 C C . ILE A 1 100 ? -9.754 35.292 2.156 1.00 73.69 100 ILE A C 1
ATOM 797 O O . ILE A 1 100 ? -10.302 34.948 1.111 1.00 73.69 100 ILE A O 1
ATOM 801 N N . ARG A 1 101 ? -8.764 36.193 2.180 1.00 76.25 101 ARG A N 1
ATOM 802 C CA . ARG A 1 101 ? -8.124 36.698 0.958 1.00 76.25 101 ARG A CA 1
ATOM 803 C C . ARG A 1 101 ? -7.186 35.620 0.418 1.00 76.25 101 ARG A C 1
ATOM 805 O O . ARG A 1 101 ? -6.238 35.232 1.094 1.00 76.25 101 ARG A O 1
ATOM 812 N N . THR A 1 102 ? -7.464 35.128 -0.782 1.00 71.25 102 THR A N 1
ATOM 813 C CA . THR A 1 102 ? -6.610 34.165 -1.483 1.00 71.25 102 THR A CA 1
ATOM 814 C C . THR A 1 102 ? -5.424 34.888 -2.109 1.00 71.25 102 THR A C 1
ATOM 816 O O . THR A 1 102 ? -5.615 35.795 -2.917 1.00 71.25 102 THR A O 1
ATOM 819 N N . LEU A 1 103 ? -4.207 34.487 -1.746 1.00 72.44 103 LEU A N 1
ATOM 820 C CA . LEU A 1 103 ? -2.992 34.918 -2.433 1.00 72.44 103 LEU A CA 1
ATOM 821 C C . LEU A 1 103 ? -2.843 34.116 -3.732 1.00 72.44 103 LEU A C 1
ATOM 823 O O . LEU A 1 103 ? -3.016 32.897 -3.732 1.00 72.44 103 LEU A O 1
ATOM 827 N N . THR A 1 104 ? -2.540 34.797 -4.836 1.00 68.25 104 THR A N 1
ATOM 828 C CA . THR A 1 104 ? -2.209 34.156 -6.113 1.00 68.25 104 THR A CA 1
ATOM 829 C C . THR A 1 104 ? -0.840 33.479 -6.005 1.00 68.25 104 THR A C 1
ATOM 831 O O . THR A 1 104 ? 0.102 34.132 -5.546 1.00 68.25 104 THR A O 1
ATOM 834 N N . PRO A 1 105 ? -0.690 32.207 -6.416 1.00 69.12 105 PRO A N 1
ATOM 835 C CA . PRO A 1 105 ? 0.614 31.557 -6.447 1.00 69.12 105 PRO A CA 1
ATOM 836 C C . PRO A 1 105 ? 1.515 32.287 -7.443 1.00 69.12 105 PRO A C 1
ATOM 838 O O . PRO A 1 105 ? 1.152 32.447 -8.606 1.00 69.12 105 PRO A O 1
ATOM 841 N N . THR A 1 106 ? 2.676 32.750 -6.990 1.00 66.12 106 THR A N 1
ATOM 842 C CA . THR A 1 106 ? 3.707 33.295 -7.871 1.00 66.12 106 THR A CA 1
ATOM 843 C C . THR A 1 106 ? 4.330 32.165 -8.684 1.00 66.12 106 THR A C 1
ATOM 845 O O . THR A 1 106 ? 4.749 31.141 -8.138 1.00 66.12 106 THR A O 1
ATOM 848 N N . GLU A 1 107 ? 4.373 32.350 -10.002 1.00 62.31 107 GLU A N 1
ATOM 849 C CA . GLU A 1 107 ? 5.012 31.429 -10.936 1.00 62.31 107 GLU A CA 1
ATOM 850 C C . GLU A 1 107 ? 6.484 31.246 -10.559 1.00 62.31 107 GLU A C 1
ATOM 852 O O . GLU A 1 107 ? 7.278 32.189 -10.494 1.00 62.31 107 GLU A O 1
ATOM 857 N N . THR A 1 108 ? 6.843 30.006 -10.252 1.00 59.97 108 THR A N 1
ATOM 858 C CA . THR A 1 108 ? 8.214 29.620 -9.942 1.00 59.97 108 THR A CA 1
ATOM 859 C C . THR A 1 108 ? 8.999 29.643 -11.250 1.00 59.97 108 THR A C 1
ATOM 861 O O . THR A 1 108 ? 8.662 28.922 -12.187 1.00 59.97 108 THR A O 1
ATOM 864 N N . LYS A 1 109 ? 10.027 30.496 -11.337 1.00 63.56 109 LYS A N 1
ATOM 865 C CA . LYS A 1 109 ? 10.902 30.567 -12.517 1.00 63.56 109 LYS A CA 1
ATOM 866 C C . LYS A 1 109 ? 11.494 29.180 -12.820 1.00 63.56 109 LYS A C 1
ATOM 868 O O . LYS A 1 109 ? 11.892 28.491 -11.875 1.00 63.56 109 LYS A O 1
ATOM 873 N N . PRO A 1 110 ? 11.588 28.773 -14.100 1.00 62.97 110 PRO A N 1
ATOM 874 C CA . PRO A 1 110 ? 12.191 27.499 -14.461 1.00 62.97 110 PRO A CA 1
ATOM 875 C C . PRO A 1 110 ? 13.658 27.470 -14.023 1.00 62.97 110 PRO A C 1
ATOM 877 O O . PRO A 1 110 ? 14.407 28.433 -14.207 1.00 62.97 110 PRO A O 1
ATOM 880 N N . LYS A 1 111 ? 14.041 26.355 -13.400 1.00 68.50 111 LYS A N 1
ATOM 881 C CA . LYS A 1 111 ? 15.413 26.059 -12.986 1.00 68.50 111 LYS A CA 1
ATOM 882 C C . LYS A 1 111 ? 16.311 26.037 -14.235 1.00 68.50 111 LYS A C 1
ATOM 884 O O . LYS A 1 111 ? 15.882 25.478 -15.245 1.00 68.50 111 LYS A O 1
ATOM 889 N N . PRO A 1 112 ? 17.516 26.636 -14.207 1.00 65.75 112 PRO A N 1
ATOM 890 C CA . PRO A 1 112 ? 18.437 26.534 -15.333 1.00 65.75 112 PRO A CA 1
ATOM 891 C C . PRO A 1 112 ? 18.794 25.059 -15.587 1.00 65.75 112 PRO A C 1
ATOM 893 O O . PRO A 1 112 ? 18.911 24.299 -14.617 1.00 65.75 112 PRO A O 1
ATOM 896 N N . PRO A 1 113 ? 18.941 24.652 -16.860 1.00 65.31 113 PRO A N 1
ATOM 897 C CA . PRO A 1 113 ? 19.224 23.269 -17.222 1.00 65.31 113 PRO A CA 1
ATOM 898 C C . PRO A 1 113 ? 20.577 22.831 -16.660 1.00 65.31 113 PRO A C 1
ATOM 900 O O . PRO A 1 113 ? 21.558 23.578 -16.673 1.00 65.31 113 PRO A O 1
ATOM 903 N N . THR A 1 114 ? 20.610 21.609 -16.139 1.00 71.44 114 THR A N 1
ATOM 904 C CA . THR A 1 114 ? 21.824 20.948 -15.660 1.00 71.44 114 THR A CA 1
ATOM 905 C C . THR A 1 114 ? 22.723 20.553 -16.839 1.00 71.44 114 THR A C 1
ATOM 907 O O . THR A 1 114 ? 22.210 20.223 -17.909 1.00 71.44 114 THR A O 1
ATOM 910 N N . PRO A 1 115 ? 24.059 20.549 -16.672 1.00 64.44 115 PRO A N 1
ATOM 911 C CA . PRO A 1 115 ? 25.013 20.296 -17.761 1.00 64.44 115 PRO A CA 1
ATOM 912 C C . PRO A 1 115 ? 24.837 18.925 -18.443 1.00 64.44 115 PRO A C 1
ATOM 914 O O . PRO A 1 115 ? 25.189 18.773 -19.609 1.00 64.44 115 PRO A O 1
ATOM 917 N N . GLU A 1 116 ? 24.218 17.957 -17.764 1.00 60.31 116 GLU A N 1
ATOM 918 C CA . GLU A 1 116 ? 23.882 16.640 -18.324 1.00 60.31 116 GLU A CA 1
ATOM 919 C C . GLU A 1 116 ? 22.825 16.708 -19.446 1.00 60.31 116 GLU A C 1
ATOM 921 O O . GLU A 1 116 ? 22.903 15.956 -20.416 1.00 60.31 116 GLU A O 1
ATOM 926 N N . GLU A 1 117 ? 21.874 17.649 -19.381 1.00 60.31 117 GLU A N 1
ATOM 927 C CA . GLU A 1 117 ? 20.839 17.817 -20.418 1.00 60.31 117 GLU A CA 1
ATOM 928 C C . GLU A 1 117 ? 21.382 18.495 -21.684 1.00 60.31 117 GLU A C 1
ATOM 930 O O . GLU A 1 117 ? 20.840 18.308 -22.774 1.00 60.31 117 GLU A O 1
ATOM 935 N N . ILE A 1 118 ? 22.467 19.265 -21.557 1.00 61.53 118 ILE A N 1
ATOM 936 C CA . ILE A 1 118 ? 23.145 19.911 -22.688 1.00 61.53 118 ILE A CA 1
ATOM 937 C C . ILE A 1 118 ? 23.957 18.863 -23.458 1.00 61.53 118 ILE A C 1
ATOM 939 O O . ILE A 1 118 ? 23.833 18.776 -24.679 1.00 61.53 118 ILE A O 1
ATOM 943 N N . ALA A 1 119 ? 24.682 17.999 -22.739 1.00 64.06 119 ALA A N 1
ATOM 944 C CA . ALA A 1 119 ? 25.448 16.904 -23.331 1.00 64.06 119 ALA A CA 1
ATOM 945 C C . ALA A 1 119 ? 24.549 15.906 -24.083 1.00 64.06 119 ALA A C 1
ATOM 947 O O . ALA A 1 119 ? 24.860 15.512 -25.204 1.00 64.06 119 ALA A O 1
ATOM 948 N N . ALA A 1 120 ? 23.385 15.556 -23.524 1.00 62.59 120 ALA A N 1
ATOM 949 C CA . ALA A 1 120 ? 22.432 14.668 -24.194 1.00 62.59 120 ALA A CA 1
ATOM 950 C C . ALA A 1 120 ? 21.890 15.255 -25.513 1.00 62.59 120 ALA A C 1
ATOM 952 O O . ALA A 1 120 ? 21.609 14.517 -26.458 1.00 62.59 120 ALA A O 1
ATOM 953 N N . LYS A 1 121 ? 21.758 16.583 -25.599 1.00 64.62 121 LYS A N 1
ATOM 954 C CA . LYS A 1 121 ? 21.259 17.269 -26.797 1.00 64.62 121 LYS A CA 1
ATOM 955 C C . LYS A 1 121 ? 22.314 17.377 -27.897 1.00 64.62 121 LYS A C 1
ATOM 957 O O . LYS A 1 121 ? 21.966 17.308 -29.072 1.00 64.62 121 LYS A O 1
ATOM 962 N N . GLU A 1 122 ? 23.578 17.526 -27.518 1.00 59.78 122 GLU A N 1
ATOM 963 C CA . GLU A 1 122 ? 24.711 17.589 -28.444 1.00 59.78 122 GLU A CA 1
ATOM 964 C C . GLU A 1 122 ? 24.998 16.215 -29.069 1.00 59.78 122 GLU A C 1
ATOM 966 O O . GLU A 1 122 ? 25.110 16.106 -30.288 1.00 59.78 122 GLU A O 1
ATOM 971 N N . ILE A 1 123 ? 24.949 15.146 -28.267 1.00 60.88 123 ILE A N 1
ATOM 972 C CA . ILE A 1 123 ? 25.119 13.764 -28.745 1.00 60.88 123 ILE A CA 1
ATOM 973 C C . ILE A 1 123 ? 23.978 13.360 -29.697 1.00 60.88 123 ILE A C 1
ATOM 975 O O . ILE A 1 123 ? 24.223 12.757 -30.741 1.00 60.88 123 ILE A O 1
ATOM 979 N N . ALA A 1 124 ? 22.733 13.754 -29.398 1.00 64.19 124 ALA A N 1
ATOM 980 C CA . ALA A 1 124 ? 21.588 13.487 -30.274 1.00 64.19 124 ALA A CA 1
ATOM 981 C C . ALA A 1 124 ? 21.655 14.257 -31.609 1.00 64.19 124 ALA A C 1
ATOM 983 O O . ALA A 1 124 ? 21.183 13.767 -32.637 1.00 64.19 124 ALA A O 1
ATOM 984 N N . ALA A 1 125 ? 22.242 15.458 -31.613 1.00 62.38 125 ALA A N 1
ATOM 985 C CA . ALA A 1 125 ? 22.435 16.239 -32.831 1.00 62.38 125 ALA A CA 1
ATOM 986 C C . ALA A 1 125 ? 23.542 15.648 -33.724 1.00 62.38 125 ALA A C 1
ATOM 988 O O . ALA A 1 125 ? 23.403 15.632 -34.949 1.00 62.38 125 ALA A O 1
ATOM 989 N N . GLU A 1 126 ? 24.609 15.115 -33.126 1.00 59.88 126 GLU A N 1
ATOM 990 C CA . GLU A 1 126 ? 25.715 14.488 -33.854 1.00 59.88 126 GLU A CA 1
ATOM 991 C C . GLU A 1 126 ? 25.322 13.127 -34.461 1.00 59.88 126 GLU A C 1
ATOM 993 O O . GLU A 1 126 ? 25.692 12.815 -35.597 1.00 59.88 126 GLU A O 1
ATOM 998 N N . GLU A 1 127 ? 24.482 12.346 -33.775 1.00 58.66 127 GLU A N 1
ATOM 999 C CA . GLU A 1 127 ? 23.952 11.080 -34.297 1.00 58.66 127 GLU A CA 1
ATOM 1000 C C . GLU A 1 127 ? 22.980 11.296 -35.476 1.00 58.66 127 GLU A C 1
ATOM 1002 O O . GLU A 1 127 ? 23.042 10.579 -36.480 1.00 58.66 127 GLU A O 1
ATOM 1007 N N . ALA A 1 128 ? 22.160 12.352 -35.426 1.00 59.75 128 ALA A N 1
ATOM 1008 C CA . ALA A 1 128 ? 21.283 12.738 -36.533 1.00 59.75 128 ALA A CA 1
ATOM 1009 C C . ALA A 1 128 ? 22.064 13.192 -37.784 1.00 59.75 128 ALA A C 1
ATOM 1011 O O . ALA A 1 128 ? 21.660 12.892 -38.910 1.00 59.75 128 ALA A O 1
ATOM 1012 N N . ALA A 1 129 ? 23.208 13.864 -37.610 1.00 59.44 129 ALA A N 1
ATOM 1013 C CA . ALA A 1 129 ? 24.070 14.269 -38.722 1.00 59.44 129 ALA A CA 1
ATOM 1014 C C . ALA A 1 129 ? 24.791 13.076 -39.380 1.00 59.44 129 ALA A C 1
ATOM 1016 O O . ALA A 1 129 ? 25.005 13.066 -40.595 1.00 59.44 129 ALA A O 1
ATOM 1017 N N . ARG A 1 130 ? 25.124 12.034 -38.606 1.00 58.19 130 ARG A N 1
ATOM 1018 C CA . ARG A 1 130 ? 25.739 10.799 -39.123 1.00 58.19 130 ARG A CA 1
ATOM 1019 C C . ARG A 1 130 ? 24.766 9.930 -39.919 1.00 58.19 130 ARG A C 1
ATOM 1021 O O . ARG A 1 130 ? 25.176 9.307 -40.893 1.00 58.19 130 ARG A O 1
ATOM 1028 N N . ALA A 1 131 ? 23.483 9.926 -39.560 1.00 59.06 131 ALA A N 1
ATOM 1029 C CA . ALA A 1 131 ? 22.456 9.205 -40.314 1.00 59.06 131 ALA A CA 1
ATOM 1030 C C . ALA A 1 131 ? 22.192 9.812 -41.710 1.00 59.06 131 ALA A C 1
ATOM 1032 O O . ALA A 1 131 ? 21.769 9.100 -42.620 1.00 59.06 131 ALA A O 1
ATOM 1033 N N . ALA A 1 132 ? 22.484 11.102 -41.908 1.00 57.59 132 ALA A N 1
ATOM 1034 C CA . ALA A 1 132 ? 22.259 11.804 -43.173 1.00 57.59 132 ALA A CA 1
ATOM 1035 C C . ALA A 1 132 ? 23.393 11.648 -44.211 1.00 57.59 132 ALA A C 1
ATOM 1037 O O . ALA A 1 132 ? 23.223 12.077 -45.350 1.00 57.59 132 ALA A O 1
ATOM 1038 N N . SER A 1 133 ? 24.541 11.054 -43.857 1.00 56.06 133 SER A N 1
ATOM 1039 C CA . SER A 1 133 ? 25.743 11.033 -44.711 1.00 56.06 133 SER A CA 1
ATOM 1040 C C . SER A 1 133 ? 26.108 9.669 -45.309 1.00 56.06 133 SER A C 1
ATOM 1042 O O . SER A 1 133 ? 27.236 9.490 -45.764 1.00 56.06 133 SER A O 1
ATOM 1044 N N . THR A 1 134 ? 25.178 8.709 -45.388 1.00 51.59 134 THR A N 1
ATOM 1045 C CA . THR A 1 134 ? 25.430 7.469 -46.149 1.00 51.59 134 THR A CA 1
ATOM 1046 C C . THR A 1 134 ? 25.361 7.738 -47.666 1.00 51.59 134 THR A C 1
ATOM 1048 O O . THR A 1 134 ? 24.306 8.124 -48.175 1.00 51.59 134 THR A O 1
ATOM 1051 N N . PRO A 1 135 ? 26.461 7.574 -48.433 1.00 50.69 135 PRO A N 1
ATOM 1052 C CA . PRO A 1 135 ? 26.439 7.784 -49.875 1.00 50.69 135 PRO A CA 1
ATOM 1053 C C . PRO A 1 135 ? 25.768 6.595 -50.574 1.00 50.69 135 PRO A C 1
ATOM 1055 O O . PRO A 1 135 ? 26.214 5.453 -50.476 1.00 50.69 135 PRO A O 1
ATOM 1058 N N . THR A 1 136 ? 24.698 6.883 -51.314 1.00 48.53 136 THR A N 1
ATOM 1059 C CA . THR A 1 136 ? 24.056 5.955 -52.252 1.00 48.53 136 THR A CA 1
ATOM 1060 C C . THR A 1 136 ? 25.046 5.576 -53.356 1.00 48.53 136 THR A C 1
ATOM 1062 O O . THR A 1 136 ? 25.432 6.403 -54.180 1.00 48.53 136 THR A O 1
ATOM 1065 N N . THR A 1 137 ? 25.465 4.312 -53.362 1.00 50.97 137 THR A N 1
ATOM 1066 C CA . THR A 1 137 ? 26.208 3.667 -54.447 1.00 50.97 137 THR A CA 1
ATOM 1067 C C . THR A 1 137 ? 25.354 3.648 -55.718 1.00 50.97 137 THR A C 1
ATOM 1069 O O . THR A 1 137 ? 24.344 2.952 -55.783 1.00 50.97 137 THR A O 1
ATOM 1072 N N . ALA A 1 138 ? 25.755 4.416 -56.732 1.00 46.62 138 ALA A N 1
ATOM 1073 C CA . ALA A 1 138 ? 25.161 4.385 -58.066 1.00 46.62 138 ALA A CA 1
ATOM 1074 C C . ALA A 1 138 ? 25.697 3.180 -58.871 1.00 46.62 138 ALA A C 1
ATOM 1076 O O . ALA A 1 138 ? 26.915 2.989 -58.913 1.00 46.62 138 ALA A O 1
ATOM 1077 N N . PRO A 1 139 ? 24.844 2.371 -59.529 1.00 55.03 139 PRO A N 1
ATOM 1078 C CA . PRO A 1 139 ? 25.297 1.312 -60.422 1.00 55.03 139 PRO A CA 1
ATOM 1079 C C . PRO A 1 139 ? 25.631 1.850 -61.824 1.00 55.03 139 PRO A C 1
ATOM 1081 O O . PRO A 1 139 ? 24.863 2.581 -62.447 1.00 55.03 139 PRO A O 1
ATOM 1084 N N . THR A 1 140 ? 26.796 1.439 -62.316 1.00 54.84 140 THR A N 1
ATOM 1085 C CA . THR A 1 140 ? 27.319 1.599 -63.678 1.00 54.84 140 THR A CA 1
ATOM 1086 C C . THR A 1 140 ? 26.400 0.969 -64.734 1.00 54.84 140 THR A C 1
ATOM 1088 O O . THR A 1 140 ? 26.088 -0.216 -64.604 1.00 54.84 140 THR A O 1
ATOM 1091 N N . PRO A 1 141 ? 26.060 1.653 -65.842 1.00 56.91 141 PRO A N 1
ATOM 1092 C CA . PRO A 1 141 ? 25.655 0.969 -67.060 1.00 56.91 141 PRO A CA 1
ATOM 1093 C C . PRO A 1 141 ? 26.865 0.779 -67.984 1.00 56.91 141 PRO A C 1
ATOM 1095 O O . PRO A 1 141 ? 27.455 1.729 -68.493 1.00 56.91 141 PRO A O 1
ATOM 1098 N N . GLN A 1 142 ? 27.229 -0.487 -68.187 1.00 54.28 142 GLN A N 1
ATOM 1099 C CA . GLN A 1 142 ? 28.032 -0.931 -69.320 1.00 54.28 142 GLN A CA 1
ATOM 1100 C C . GLN A 1 142 ? 27.174 -0.820 -70.587 1.00 54.28 142 GLN A C 1
ATOM 1102 O O . GLN A 1 142 ? 26.158 -1.505 -70.695 1.00 54.28 142 GLN A O 1
ATOM 1107 N N . SER A 1 143 ? 27.594 -0.016 -71.560 1.00 55.09 143 SER A N 1
ATOM 1108 C CA . SER A 1 143 ? 27.127 -0.126 -72.943 1.00 55.09 143 SER A CA 1
ATOM 1109 C C . SER A 1 143 ? 28.307 -0.517 -73.827 1.00 55.09 143 SER A C 1
ATOM 1111 O O . SER A 1 143 ? 29.241 0.253 -74.037 1.00 55.09 143 SER A O 1
ATOM 1113 N N . ARG A 1 144 ? 28.252 -1.773 -74.277 1.00 50.22 144 ARG A N 1
ATOM 1114 C CA . ARG A 1 144 ? 28.946 -2.300 -75.453 1.00 50.22 144 ARG A CA 1
ATOM 1115 C C . ARG A 1 144 ? 28.526 -1.482 -76.671 1.00 50.22 144 ARG A C 1
ATOM 1117 O O . ARG A 1 144 ? 27.327 -1.393 -76.907 1.00 50.22 144 ARG A O 1
ATOM 1124 N N . ASP A 1 145 ? 29.487 -1.024 -77.461 1.00 56.06 145 ASP A N 1
ATOM 1125 C CA . ASP A 1 145 ? 29.263 -0.734 -78.875 1.00 56.06 145 ASP A CA 1
ATOM 1126 C C . ASP A 1 145 ? 30.273 -1.502 -79.730 1.00 56.06 145 ASP A C 1
ATOM 1128 O O . ASP A 1 145 ? 31.380 -1.822 -79.282 1.00 56.06 145 ASP A O 1
ATOM 1132 N N . ALA A 1 146 ? 29.759 -1.891 -80.893 1.00 51.03 146 ALA A N 1
ATOM 1133 C CA . ALA A 1 146 ? 30.278 -2.817 -81.891 1.00 51.03 146 ALA A CA 1
ATOM 1134 C C . ALA A 1 146 ? 31.365 -2.217 -82.794 1.00 51.03 146 ALA A C 1
ATOM 1136 O O . ALA A 1 146 ? 31.420 -0.974 -82.926 1.00 51.03 146 ALA A O 1
#

Foldseek 3Di:
DAWDFLVVVCVVVVHDSVVVVVLCLQLPHDADDRRGTHDPVSVVCSVVVNRDPDDRDDDDPPPPPDDPDPPDPPPPPPPDPPPDPDPPDDDDDDDDDDDDDDDDDDDDPDDPDDVVVVVVVVVVVVVVVVVPPDDDDDDDDDDDDD

Secondary structure (DSSP, 8-state):
--EEEHHHHHHHHT--HHHHHHHHHHHT----STT-EEEHHHHHHHHTTPPPSS---------TT-PPPP------TT-----S-------------PPPPPPPPPPPPPPPPPHHHHHHHHHHHHHHHHHTT----PPP------